Protein AF-A0A3P7KY16-F1 (afdb_monomer_lite)

Radius of gyration: 33.61 Å; chains: 1; bounding box: 66×24×99 Å

pLDDT: mean 80.0, std 8.15, range [58.62, 92.56]

Foldseek 3Di:
DVVVLVVVLVVDDPVCSVVSVLVVVLVVQLVVLVVVLVVQLVVLVVVVVCCVPPVVVVVVVVVVCVCVVLVVLLVVLVVQLVVLVVQLVPDDDPVSNVVSVVVSVVSVVVNVVSVVVNVVVVVCVVVVVVVVVVSVCSSVVSVVVSVVSSVVSVD

Organism: Strongylus vulgaris (NCBI:txid40348)

Sequence (155 aa):
MRKALETFQDFLPQDKAAQIAKICTILENAAKCKRDFQIKKRACIRHLRRFDSLEYKALAESRENFNQCVFSRFILARSAMDLAKHEVKQAKTTEQIERRAVLYQQQVEHFDEQCNKVIKLLEELPSIKTAHSKDLTELTRCSREYHLAMLALFK

Secondary structure (DSSP, 8-state):
-HHHHHHHHTTS-HHHHHHHHHHHHHHHHHHHHHHHHHHHHHHHHHHHHHIIIIIHHHHHHHHHHHHHHHHHHHHHHHHHHHHHHHHHHH--SHHHHHHHHHHHHHHHHHHHHHHHHHHHHHHHHHHHHHHHHHHHHHHHHHHHHHHHHHHHH--

Structure (mmCIF, N/CA/C/O backbone):
data_AF-A0A3P7KY16-F1
#
_entry.id   AF-A0A3P7KY16-F1
#
loop_
_atom_site.group_PDB
_atom_site.id
_atom_site.type_symbol
_atom_site.label_atom_id
_atom_site.label_alt_id
_atom_site.label_comp_id
_atom_site.label_asym_id
_atom_site.label_entity_id
_atom_site.label_seq_id
_atom_site.pdbx_PDB_ins_code
_atom_site.Cartn_x
_atom_site.Cartn_y
_atom_site.Cartn_z
_atom_site.occupancy
_atom_site.B_iso_or_equiv
_atom_site.auth_seq_id
_atom_site.auth_comp_id
_atom_site.auth_asym_id
_atom_site.auth_atom_id
_atom_site.pdbx_PDB_model_num
ATOM 1 N N . MET A 1 1 ? -12.489 2.351 41.170 1.00 58.62 1 MET A N 1
ATOM 2 C CA . MET A 1 1 ? -13.823 1.919 40.698 1.00 58.62 1 MET A CA 1
ATOM 3 C C . MET A 1 1 ? -14.237 0.569 41.261 1.00 58.62 1 MET A C 1
ATOM 5 O O . MET A 1 1 ? -15.270 0.547 41.901 1.00 58.62 1 MET A O 1
ATOM 9 N N . ARG A 1 2 ? -13.449 -0.509 41.113 1.00 61.12 2 ARG A N 1
ATOM 10 C CA . ARG A 1 2 ? -13.813 -1.843 41.634 1.00 61.12 2 ARG A CA 1
ATOM 11 C C . ARG A 1 2 ? -14.164 -1.860 43.131 1.00 61.12 2 ARG A C 1
ATOM 13 O O . ARG A 1 2 ? -15.284 -2.201 43.466 1.00 61.12 2 ARG A O 1
ATOM 20 N N . LYS A 1 3 ? -13.281 -1.324 43.986 1.00 68.25 3 LYS A N 1
ATOM 21 C CA . LYS A 1 3 ? -13.555 -1.155 45.427 1.00 68.25 3 LYS A CA 1
ATOM 22 C C . LYS A 1 3 ? -14.863 -0.413 45.709 1.00 68.25 3 LYS A C 1
ATOM 24 O O . LYS A 1 3 ? -15.621 -0.846 46.550 1.00 68.25 3 LYS A O 1
ATOM 29 N N . ALA A 1 4 ? -15.148 0.667 44.981 1.00 70.56 4 ALA A N 1
ATOM 30 C CA . ALA A 1 4 ? -16.373 1.444 45.179 1.00 70.56 4 ALA A CA 1
ATOM 31 C C . ALA A 1 4 ? -17.642 0.678 44.763 1.00 70.56 4 ALA A C 1
ATOM 33 O O . ALA A 1 4 ? -18.685 0.883 45.365 1.00 70.56 4 ALA A O 1
ATOM 34 N N . LEU A 1 5 ? -17.554 -0.200 43.757 1.00 66.06 5 LEU A N 1
ATOM 35 C CA . LEU A 1 5 ? -18.657 -1.073 43.340 1.00 66.06 5 LEU A CA 1
ATOM 36 C C . LEU A 1 5 ? -18.886 -2.220 44.329 1.00 66.06 5 LEU A C 1
ATOM 38 O O . LEU A 1 5 ? -20.033 -2.544 44.610 1.00 66.06 5 LEU A O 1
ATOM 42 N N . GLU A 1 6 ? -17.810 -2.787 44.876 1.00 70.69 6 GLU A N 1
ATOM 43 C CA . GLU A 1 6 ? -17.866 -3.797 45.941 1.00 70.69 6 GLU A CA 1
ATOM 44 C C . GLU A 1 6 ? -18.501 -3.208 47.209 1.00 70.69 6 GLU A C 1
ATOM 46 O O . GLU A 1 6 ? -19.434 -3.787 47.743 1.00 70.69 6 GLU A O 1
ATOM 51 N N . THR A 1 7 ? -18.106 -2.000 47.630 1.00 74.25 7 THR A N 1
ATOM 52 C CA . THR A 1 7 ? -18.734 -1.336 48.791 1.00 74.25 7 THR A CA 1
ATOM 53 C C . THR A 1 7 ? -20.194 -0.960 48.531 1.00 74.25 7 THR A C 1
ATOM 55 O O . THR A 1 7 ? -20.990 -0.908 49.458 1.00 74.25 7 THR A O 1
ATOM 58 N N . PHE A 1 8 ? -20.574 -0.688 47.278 1.00 73.50 8 PHE A N 1
ATOM 59 C CA . PHE A 1 8 ? -21.961 -0.379 46.923 1.00 73.50 8 PHE A CA 1
ATOM 60 C C . PHE A 1 8 ? -22.858 -1.628 46.930 1.00 73.50 8 PHE A C 1
ATOM 62 O O . PHE A 1 8 ? -24.065 -1.501 47.122 1.00 73.50 8 PHE A O 1
ATOM 69 N N . GLN A 1 9 ? -22.288 -2.830 46.758 1.00 69.94 9 GLN A N 1
ATOM 70 C CA . GLN A 1 9 ? -23.033 -4.091 46.857 1.00 69.94 9 GLN A CA 1
ATOM 71 C C . GLN A 1 9 ? -23.613 -4.339 48.246 1.00 69.94 9 GLN A C 1
ATOM 73 O O . GLN A 1 9 ? -24.715 -4.875 48.331 1.00 69.94 9 GLN A O 1
ATOM 78 N N . ASP A 1 10 ? -22.941 -3.873 49.297 1.00 75.25 10 ASP A N 1
ATOM 79 C CA . ASP A 1 10 ? -23.403 -4.022 50.683 1.00 75.25 10 ASP A CA 1
ATOM 80 C C . ASP A 1 10 ? -24.687 -3.222 50.976 1.00 75.25 10 ASP A C 1
ATOM 82 O O . ASP A 1 10 ? -25.407 -3.517 51.928 1.00 75.25 10 ASP A O 1
ATOM 86 N N . PHE A 1 11 ? -25.007 -2.230 50.137 1.00 79.25 11 PHE A N 1
ATOM 87 C CA . PHE A 1 11 ? -26.208 -1.396 50.248 1.00 79.25 11 PHE A CA 1
ATOM 88 C C . PHE A 1 11 ? -27.317 -1.795 49.264 1.00 79.25 11 PHE A C 1
ATOM 90 O O . PHE A 1 11 ? -28.358 -1.136 49.205 1.00 79.25 11 PHE A O 1
ATOM 97 N N . LEU A 1 12 ? -27.106 -2.845 48.461 1.00 74.81 12 LEU A N 1
ATOM 98 C CA . LEU A 1 12 ? -28.077 -3.295 47.471 1.00 74.81 12 LEU A CA 1
ATOM 99 C C . LEU A 1 12 ? -29.015 -4.359 48.049 1.00 74.81 12 LEU A C 1
ATOM 101 O O . LEU A 1 12 ? -28.565 -5.281 48.729 1.00 74.81 12 LEU A O 1
ATOM 105 N N . PRO A 1 13 ? -30.319 -4.294 47.736 1.00 78.88 13 PRO A N 1
ATOM 106 C CA . PRO A 1 13 ? -31.233 -5.359 48.108 1.00 78.88 13 PRO A CA 1
ATOM 107 C C . PRO A 1 13 ? -30.847 -6.657 47.366 1.00 78.88 13 PRO A C 1
ATOM 109 O O . PRO A 1 13 ? -30.437 -6.638 46.197 1.00 78.88 13 PRO A O 1
ATOM 112 N N . GLN A 1 14 ? -30.897 -7.787 48.083 1.00 74.50 14 GLN A N 1
ATOM 113 C CA . GLN A 1 14 ? -30.348 -9.083 47.641 1.00 74.50 14 GLN A CA 1
ATOM 114 C C . GLN A 1 14 ? -30.934 -9.576 46.308 1.00 74.50 14 GLN A C 1
ATOM 116 O O . GLN A 1 14 ? -30.246 -10.251 45.544 1.00 74.50 14 GLN A O 1
ATOM 121 N N . ASP A 1 15 ? -32.174 -9.197 46.003 1.00 79.75 15 ASP A N 1
ATOM 122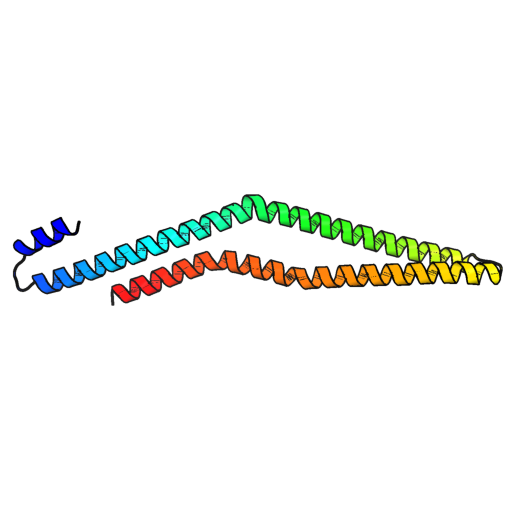 C CA . ASP A 1 15 ? -32.885 -9.497 44.759 1.00 79.75 15 ASP A CA 1
ATOM 123 C C . ASP A 1 15 ? -32.242 -8.843 43.520 1.00 79.75 15 ASP A C 1
ATOM 125 O O . ASP A 1 15 ? -32.331 -9.382 42.416 1.00 79.75 15 ASP A O 1
ATOM 129 N N . LYS A 1 16 ? -31.545 -7.711 43.689 1.00 77.00 16 LYS A N 1
ATOM 130 C CA . LYS A 1 16 ? -30.903 -6.955 42.595 1.00 77.00 16 LYS A CA 1
ATOM 131 C C . LYS A 1 16 ? -29.388 -7.111 42.533 1.00 77.00 16 LYS A C 1
ATOM 133 O O . LYS A 1 16 ? -28.789 -6.804 41.497 1.00 77.00 16 LYS A O 1
ATOM 138 N N . ALA A 1 17 ? -28.763 -7.619 43.595 1.00 77.62 17 ALA A N 1
ATOM 139 C CA . ALA A 1 17 ? -27.311 -7.770 43.692 1.00 77.62 17 ALA A CA 1
ATOM 140 C C . ALA A 1 17 ? -26.714 -8.578 42.519 1.00 77.62 17 ALA A C 1
ATOM 142 O O . ALA A 1 17 ? -25.709 -8.170 41.932 1.00 77.62 17 ALA A O 1
ATOM 143 N N . ALA A 1 18 ? -27.373 -9.669 42.107 1.00 79.56 18 ALA A N 1
ATOM 144 C CA . ALA A 1 18 ? -26.927 -10.513 40.994 1.00 79.56 18 ALA A CA 1
ATOM 145 C C . ALA A 1 18 ? -27.015 -9.812 39.621 1.00 79.56 18 ALA A C 1
ATOM 147 O O . ALA A 1 18 ? -26.100 -9.924 38.801 1.00 79.56 18 ALA A O 1
ATOM 148 N N . GLN A 1 19 ? -28.086 -9.051 39.368 1.00 82.38 19 GLN A N 1
ATOM 149 C CA . GLN A 1 19 ? -28.223 -8.260 38.137 1.00 82.38 19 GLN A CA 1
ATOM 150 C C . GLN A 1 19 ? -27.168 -7.156 38.063 1.00 82.38 19 GLN A C 1
ATOM 152 O O . GLN A 1 19 ? -26.562 -6.951 37.011 1.00 82.38 19 GLN A O 1
ATOM 157 N N . ILE A 1 20 ? -26.911 -6.475 39.180 1.00 80.44 20 ILE A N 1
ATOM 158 C CA . ILE A 1 20 ? -25.923 -5.397 39.232 1.00 80.44 20 ILE A CA 1
ATOM 159 C C . ILE A 1 20 ? -24.507 -5.951 39.067 1.00 80.44 20 ILE A C 1
ATOM 161 O O . ILE A 1 20 ? -23.737 -5.395 38.289 1.00 80.44 20 ILE A O 1
ATOM 165 N N . ALA A 1 21 ? -24.184 -7.091 39.684 1.00 81.88 21 ALA A N 1
ATOM 166 C CA . ALA A 1 21 ? -22.915 -7.780 39.454 1.00 81.88 21 ALA A CA 1
ATOM 167 C C . ALA A 1 21 ? -22.705 -8.108 37.963 1.00 81.88 21 ALA A C 1
ATOM 169 O O . ALA A 1 21 ? -21.645 -7.812 37.410 1.00 81.88 21 ALA A O 1
ATOM 170 N N . LYS A 1 22 ? -23.740 -8.628 37.282 1.00 85.12 22 LYS A N 1
ATOM 171 C CA . LYS A 1 22 ? -23.699 -8.915 35.838 1.00 85.12 22 LYS A CA 1
ATOM 172 C C . LYS A 1 22 ? -23.428 -7.653 35.008 1.00 85.12 22 LYS A C 1
ATOM 174 O O . LYS A 1 22 ? -22.579 -7.681 34.117 1.00 85.12 22 LYS A O 1
ATOM 179 N N . ILE A 1 23 ? -24.099 -6.541 35.316 1.00 84.44 23 ILE A N 1
ATOM 180 C CA . ILE A 1 23 ? -23.878 -5.248 34.646 1.00 84.44 23 ILE A CA 1
ATOM 181 C C . ILE A 1 23 ? -22.445 -4.753 34.880 1.00 84.44 23 ILE A C 1
ATOM 183 O O . ILE A 1 23 ? -21.781 -4.340 33.930 1.00 84.44 23 ILE A O 1
ATOM 187 N N . CYS A 1 24 ? -21.933 -4.839 36.109 1.00 84.00 24 CYS A N 1
ATOM 188 C CA . CYS A 1 24 ? -20.561 -4.453 36.437 1.00 84.00 24 CYS A CA 1
ATOM 189 C C . CYS A 1 24 ? -19.534 -5.244 35.620 1.00 84.00 24 CYS A C 1
ATOM 191 O O . CYS A 1 24 ? -18.623 -4.648 35.048 1.00 84.00 24 CYS A O 1
ATOM 193 N N . THR A 1 25 ? -19.705 -6.562 35.492 1.00 87.06 25 THR A N 1
ATOM 194 C CA . THR A 1 25 ? -18.822 -7.402 34.670 1.00 87.06 25 THR A CA 1
ATOM 195 C C . THR A 1 25 ? -18.884 -7.025 33.186 1.00 87.06 25 THR A C 1
ATOM 197 O O . THR A 1 25 ? -17.842 -6.922 32.535 1.00 87.06 25 THR A O 1
ATOM 200 N N . ILE A 1 26 ? -20.079 -6.760 32.644 1.00 88.06 26 ILE A N 1
ATOM 201 C CA . ILE A 1 26 ? -20.244 -6.285 31.259 1.00 88.06 26 ILE A CA 1
ATOM 202 C C . ILE A 1 26 ? -19.504 -4.956 31.059 1.00 88.06 26 ILE A C 1
ATOM 204 O O . ILE A 1 26 ? -18.761 -4.801 30.087 1.00 88.06 26 ILE A O 1
ATOM 208 N N . LEU A 1 27 ? -19.644 -4.014 31.995 1.00 86.94 27 LEU A N 1
ATOM 209 C CA . LEU A 1 27 ? -18.981 -2.710 31.937 1.00 86.94 27 LEU A CA 1
ATOM 210 C C . LEU A 1 27 ? -17.455 -2.816 32.073 1.00 86.94 27 LEU A C 1
ATOM 212 O O . LEU A 1 27 ? -16.738 -2.108 31.363 1.00 86.94 27 LEU A O 1
ATOM 216 N N . GLU A 1 28 ? -16.937 -3.708 32.923 1.00 88.62 28 GLU A N 1
ATOM 217 C CA . GLU A 1 28 ? -15.496 -3.982 33.025 1.00 88.62 28 GLU A CA 1
ATOM 218 C C . GLU A 1 28 ? -14.940 -4.522 31.697 1.00 88.62 28 GLU A C 1
ATOM 220 O O . GLU A 1 28 ? -13.932 -4.014 31.187 1.00 88.62 28 GLU A O 1
ATOM 225 N N . ASN A 1 29 ? -15.634 -5.486 31.087 1.00 89.56 29 ASN A N 1
ATOM 226 C CA . ASN A 1 29 ? -15.252 -6.057 29.795 1.00 89.56 29 ASN A CA 1
ATOM 227 C C . ASN A 1 29 ? -15.344 -5.026 28.660 1.00 89.56 29 ASN A C 1
ATOM 229 O O . ASN A 1 29 ? -14.430 -4.928 27.836 1.00 89.56 29 ASN A O 1
ATOM 233 N N . ALA A 1 30 ? -16.385 -4.191 28.652 1.00 89.50 30 ALA A N 1
ATOM 234 C CA . ALA A 1 30 ? -16.540 -3.095 27.699 1.00 89.50 30 ALA A CA 1
ATOM 235 C C . ALA A 1 30 ? -15.427 -2.045 27.856 1.00 89.50 30 ALA A C 1
ATOM 237 O O . ALA A 1 30 ? -14.872 -1.557 26.867 1.00 89.50 30 ALA A O 1
ATOM 238 N N . ALA A 1 31 ? -15.035 -1.727 29.094 1.00 88.81 31 ALA A N 1
ATOM 239 C CA . ALA A 1 31 ? -13.937 -0.809 29.378 1.00 88.81 31 ALA A CA 1
ATOM 240 C C . ALA A 1 31 ? -12.577 -1.364 28.925 1.00 88.81 31 ALA A C 1
ATOM 242 O O . ALA A 1 31 ? -11.724 -0.591 28.474 1.00 88.81 31 ALA A O 1
ATOM 243 N N . LYS A 1 32 ? -12.362 -2.682 29.028 1.00 91.19 32 LYS A N 1
ATOM 244 C CA . LYS A 1 32 ? -11.172 -3.356 28.489 1.00 91.19 32 LYS A CA 1
ATOM 245 C C . LYS A 1 32 ? -11.170 -3.325 26.958 1.00 91.19 32 LYS A C 1
ATOM 247 O O . LYS A 1 32 ? -10.227 -2.805 26.369 1.00 91.19 32 LYS A O 1
ATOM 252 N N . CYS A 1 33 ? -12.272 -3.738 26.330 1.00 90.50 33 CYS A N 1
ATOM 253 C CA . CYS A 1 33 ? -12.451 -3.707 24.876 1.00 90.50 33 CYS A CA 1
ATOM 254 C C . CYS A 1 33 ? -12.210 -2.300 24.292 1.00 90.50 33 CYS A C 1
ATOM 256 O O . CYS A 1 33 ? -11.474 -2.128 23.318 1.00 90.50 33 CYS A O 1
ATOM 258 N N . LYS A 1 34 ? -12.755 -1.261 24.941 1.00 90.44 34 LYS A N 1
ATOM 259 C CA . LYS A 1 34 ? -12.539 0.140 24.554 1.00 90.44 34 LYS A CA 1
ATOM 260 C C . LYS A 1 34 ? -11.074 0.558 24.682 1.00 90.44 34 LYS A C 1
ATOM 262 O O . LYS A 1 34 ? -10.581 1.270 23.809 1.00 90.44 34 LYS A O 1
ATOM 267 N N . ARG A 1 35 ? -10.364 0.142 25.737 1.00 91.88 35 ARG A N 1
ATOM 268 C CA . ARG A 1 35 ? -8.930 0.443 25.904 1.00 91.88 35 ARG A CA 1
ATOM 269 C C . ARG A 1 35 ? -8.088 -0.184 24.795 1.00 91.88 35 ARG A C 1
ATOM 271 O O . ARG A 1 35 ? -7.289 0.529 24.186 1.00 91.88 35 ARG A O 1
ATOM 278 N N . ASP A 1 36 ? -8.323 -1.452 24.484 1.00 90.12 36 ASP A N 1
ATOM 279 C CA . ASP A 1 36 ? -7.589 -2.171 23.437 1.00 90.12 36 ASP A CA 1
ATOM 280 C C . ASP A 1 36 ? -7.827 -1.540 22.058 1.00 90.12 36 ASP A C 1
ATOM 282 O O . ASP A 1 36 ? -6.881 -1.286 21.303 1.00 90.12 36 ASP A O 1
ATOM 286 N N . PHE A 1 37 ? -9.077 -1.175 21.758 1.00 90.25 37 PHE A N 1
ATOM 287 C CA . PHE A 1 37 ? -9.415 -0.440 20.542 1.00 90.25 37 PHE A CA 1
ATOM 288 C C . PHE A 1 37 ? -8.705 0.916 20.459 1.00 90.25 37 PHE A C 1
ATOM 290 O O . PHE A 1 37 ? -8.151 1.256 19.417 1.00 90.25 37 PHE A O 1
ATOM 297 N N . GLN A 1 38 ? -8.662 1.689 21.548 1.00 91.00 38 GLN A N 1
ATOM 298 C CA . GLN A 1 38 ? -7.984 2.990 21.566 1.00 91.00 38 GLN A CA 1
ATOM 299 C C . GLN A 1 38 ? -6.474 2.871 21.323 1.00 91.00 38 GLN A C 1
ATOM 301 O O . GLN A 1 38 ? -5.875 3.748 20.700 1.00 91.00 38 GLN A O 1
ATOM 306 N N . ILE A 1 39 ? -5.833 1.804 21.804 1.00 91.50 39 ILE A N 1
ATOM 307 C CA . ILE A 1 39 ? -4.415 1.538 21.525 1.00 91.50 39 ILE A CA 1
ATOM 308 C C . ILE A 1 39 ? -4.217 1.259 20.030 1.00 91.50 39 ILE A C 1
ATOM 310 O O . ILE A 1 39 ? -3.418 1.949 19.392 1.00 91.50 39 ILE A O 1
ATOM 314 N N . LYS A 1 40 ? -4.994 0.329 19.457 1.00 87.88 40 LYS A N 1
ATOM 315 C CA . LYS A 1 40 ? -4.925 -0.017 18.026 1.00 87.88 40 LYS A CA 1
ATOM 316 C C . LYS A 1 40 ? -5.230 1.184 17.130 1.00 87.88 40 LYS A C 1
ATOM 318 O O . LYS A 1 40 ? -4.432 1.525 16.265 1.00 87.88 40 LYS A O 1
ATOM 323 N N . LYS A 1 41 ? -6.315 1.911 17.411 1.00 87.50 41 LYS A N 1
ATOM 324 C CA . LYS A 1 41 ? -6.716 3.120 16.679 1.00 87.50 41 LYS A CA 1
ATOM 325 C C . LYS A 1 41 ? -5.605 4.171 16.663 1.00 87.50 41 LYS A C 1
ATOM 327 O O . LYS A 1 41 ? -5.313 4.740 15.615 1.00 87.50 41 LYS A O 1
ATOM 332 N N . ARG A 1 42 ? -4.955 4.424 17.805 1.00 89.31 42 ARG A N 1
ATOM 333 C CA . ARG A 1 42 ? -3.826 5.369 17.881 1.00 89.31 42 ARG A CA 1
ATOM 334 C C . ARG A 1 42 ? -2.610 4.890 17.095 1.00 89.31 42 ARG A C 1
ATOM 336 O O . ARG A 1 42 ? -1.913 5.722 16.522 1.00 89.31 42 ARG A O 1
ATOM 343 N N . ALA A 1 43 ? -2.337 3.587 17.061 1.00 86.75 43 ALA A N 1
ATOM 344 C CA . ALA A 1 43 ? -1.280 3.033 16.220 1.00 86.75 43 ALA A CA 1
ATOM 345 C C . ALA A 1 43 ? -1.585 3.244 14.726 1.00 86.75 43 ALA A C 1
ATOM 347 O O . ALA A 1 43 ? -0.751 3.823 14.036 1.00 86.75 43 ALA A O 1
ATOM 348 N N . CYS A 1 44 ? -2.796 2.912 14.263 1.00 83.50 44 CYS A N 1
ATOM 349 C CA . CYS A 1 44 ? -3.220 3.141 12.876 1.00 83.50 44 CYS A CA 1
ATOM 350 C C . CYS A 1 44 ? -3.155 4.624 12.483 1.00 83.50 44 CYS A C 1
ATOM 352 O O . CYS A 1 44 ? -2.613 4.960 11.438 1.00 83.50 44 CYS A O 1
ATOM 354 N N . ILE A 1 45 ? -3.646 5.536 13.333 1.00 85.50 45 ILE A N 1
ATOM 355 C CA . ILE A 1 45 ? -3.590 6.983 13.054 1.00 85.50 45 ILE A CA 1
ATOM 356 C C . ILE A 1 45 ? -2.141 7.477 12.972 1.00 85.50 45 ILE A C 1
ATOM 358 O O . ILE A 1 45 ? -1.823 8.289 12.107 1.00 85.50 45 ILE A O 1
ATOM 362 N N . ARG A 1 46 ? -1.251 7.004 13.855 1.00 86.19 46 ARG A N 1
ATOM 363 C CA . ARG A 1 46 ? 0.180 7.341 13.775 1.00 86.19 46 ARG A CA 1
ATOM 364 C C . ARG A 1 46 ? 0.798 6.837 12.476 1.00 86.19 46 ARG A C 1
ATOM 366 O O . ARG A 1 46 ? 1.539 7.587 11.854 1.00 86.19 46 ARG A O 1
ATOM 373 N N . HIS A 1 47 ? 0.470 5.612 12.071 1.00 80.69 47 HIS A N 1
ATOM 374 C CA . HIS A 1 47 ? 0.940 5.041 10.814 1.00 80.69 47 HIS A CA 1
ATOM 375 C C . HIS A 1 47 ? 0.465 5.865 9.612 1.00 80.69 47 HIS A C 1
ATOM 377 O O . HIS A 1 47 ? 1.287 6.294 8.818 1.00 80.69 47 HIS A O 1
ATOM 383 N N . LEU A 1 48 ? -0.826 6.207 9.543 1.00 79.19 48 LEU A N 1
ATOM 384 C CA . LEU A 1 48 ? -1.384 7.038 8.468 1.00 79.19 48 LEU A CA 1
ATOM 385 C C . LEU A 1 48 ? -0.757 8.435 8.407 1.00 79.19 48 LEU A C 1
ATOM 387 O O . LEU A 1 48 ? -0.447 8.920 7.327 1.00 79.19 48 LEU A O 1
ATOM 391 N N . ARG A 1 49 ? -0.525 9.079 9.558 1.00 82.44 49 ARG A N 1
ATOM 392 C CA . ARG A 1 49 ? 0.148 10.389 9.605 1.00 82.44 49 ARG A CA 1
ATOM 393 C C . ARG A 1 49 ? 1.594 10.305 9.131 1.00 82.44 49 ARG A C 1
ATOM 395 O O . ARG A 1 49 ? 2.056 11.195 8.424 1.00 82.44 49 ARG A O 1
ATOM 402 N N . ARG A 1 50 ? 2.315 9.253 9.525 1.00 79.75 50 ARG A N 1
ATOM 403 C CA . ARG A 1 50 ? 3.689 9.007 9.074 1.00 79.75 50 ARG A CA 1
ATOM 404 C C . ARG A 1 50 ? 3.720 8.737 7.572 1.00 79.75 50 ARG A C 1
ATOM 406 O O . ARG A 1 50 ? 4.564 9.296 6.880 1.00 79.75 50 ARG A O 1
ATOM 413 N N . PHE A 1 51 ? 2.772 7.939 7.091 1.00 72.31 51 PHE A N 1
ATOM 414 C CA . PHE A 1 51 ? 2.615 7.659 5.678 1.00 72.31 51 PHE A CA 1
ATOM 415 C C . PHE A 1 51 ? 2.405 8.953 4.889 1.00 72.31 51 PHE A C 1
ATOM 417 O O . PHE A 1 51 ? 3.184 9.242 3.997 1.00 72.31 51 PHE A O 1
ATOM 424 N N . ASP A 1 52 ? 1.441 9.787 5.276 1.00 71.44 52 ASP A N 1
ATOM 425 C CA . ASP A 1 52 ? 1.149 11.060 4.602 1.00 71.44 52 ASP A CA 1
ATOM 426 C C . ASP A 1 52 ? 2.347 12.034 4.592 1.00 71.44 52 ASP A C 1
ATOM 428 O O . ASP A 1 52 ? 2.703 12.599 3.560 1.00 71.44 52 ASP A O 1
ATOM 432 N N . SER A 1 53 ? 3.019 12.191 5.736 1.00 74.88 53 SER A N 1
ATOM 433 C CA . SER A 1 53 ? 4.072 13.206 5.912 1.00 74.88 53 SER A CA 1
ATOM 434 C C . SER A 1 53 ? 5.458 12.815 5.397 1.00 74.88 53 SER A C 1
ATOM 436 O O . SER A 1 53 ? 6.232 13.698 5.029 1.00 74.88 53 SER A O 1
ATOM 438 N N . LEU A 1 54 ? 5.802 11.526 5.397 1.00 69.81 54 LEU A N 1
ATOM 439 C CA . LEU A 1 54 ? 7.153 11.063 5.066 1.00 69.81 54 LEU A CA 1
ATOM 440 C C . LEU A 1 54 ? 7.149 10.103 3.882 1.00 69.81 54 LEU A C 1
ATOM 442 O O . LEU A 1 54 ? 7.880 10.307 2.916 1.00 69.81 54 LEU A O 1
ATOM 446 N N . GLU A 1 55 ? 6.328 9.061 3.948 1.00 66.25 55 GLU A N 1
ATOM 447 C CA . GLU A 1 55 ? 6.442 7.934 3.018 1.00 66.25 55 GLU A CA 1
ATOM 448 C C . GLU A 1 55 ? 5.754 8.240 1.687 1.00 66.25 55 GLU A C 1
ATOM 450 O O . GLU A 1 55 ? 6.308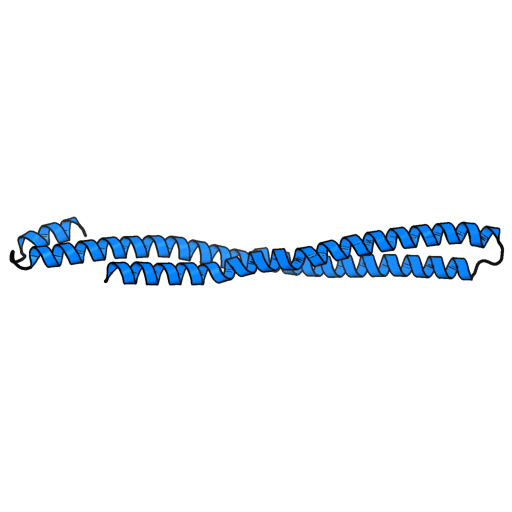 7.934 0.640 1.00 66.25 55 GLU A O 1
ATOM 455 N N . TYR A 1 56 ? 4.616 8.933 1.698 1.00 68.12 56 TYR A N 1
ATOM 456 C CA . TYR A 1 56 ? 3.893 9.342 0.498 1.00 68.12 56 TYR A CA 1
ATOM 457 C C . TYR A 1 56 ? 4.680 10.372 -0.307 1.00 68.12 56 TYR A C 1
ATOM 459 O O . TYR A 1 56 ? 4.775 10.246 -1.524 1.00 68.12 56 TYR A O 1
ATOM 467 N N . LYS A 1 57 ? 5.293 11.360 0.357 1.00 69.81 57 LYS A N 1
ATOM 468 C CA . LYS A 1 57 ? 6.121 12.363 -0.320 1.00 69.81 57 LYS A CA 1
ATOM 469 C C . LYS A 1 57 ? 7.365 11.727 -0.943 1.00 69.81 57 LYS A C 1
ATOM 471 O O . LYS A 1 57 ? 7.614 11.931 -2.127 1.00 69.81 57 LYS A O 1
ATOM 476 N N . ALA A 1 58 ? 8.082 10.898 -0.183 1.00 66.44 58 ALA A N 1
ATOM 477 C CA . ALA A 1 58 ? 9.235 10.162 -0.696 1.00 66.44 58 ALA A CA 1
ATOM 478 C C . ALA A 1 58 ? 8.851 9.197 -1.831 1.00 66.44 58 ALA A C 1
ATOM 480 O O . ALA A 1 58 ? 9.605 9.034 -2.784 1.00 66.44 58 ALA A O 1
ATOM 481 N N . LEU A 1 59 ? 7.669 8.578 -1.765 1.00 64.06 59 LEU A N 1
ATOM 482 C CA . LEU A 1 59 ? 7.167 7.666 -2.791 1.00 64.06 59 LEU A CA 1
ATOM 483 C C . LEU A 1 59 ? 6.687 8.402 -4.045 1.00 64.06 59 LEU A C 1
ATOM 485 O O . LEU A 1 59 ? 6.914 7.918 -5.149 1.00 64.06 59 LEU A O 1
ATOM 489 N N . ALA A 1 60 ? 6.061 9.570 -3.902 1.00 69.62 60 ALA A N 1
ATOM 490 C CA . ALA A 1 60 ? 5.704 10.431 -5.024 1.00 69.62 60 ALA A CA 1
ATOM 491 C C . ALA A 1 60 ? 6.965 10.933 -5.742 1.00 69.62 60 ALA A C 1
ATOM 493 O O . ALA A 1 60 ? 7.069 10.768 -6.954 1.00 69.62 60 ALA A O 1
ATOM 494 N N . GLU A 1 61 ? 7.956 11.431 -4.994 1.00 70.56 61 GLU A N 1
ATOM 495 C CA . GLU A 1 61 ? 9.260 11.831 -5.536 1.00 70.56 61 GLU A CA 1
ATOM 496 C C . GLU A 1 61 ? 9.998 10.645 -6.168 1.00 70.56 61 GLU A C 1
ATOM 498 O O . GLU A 1 61 ? 10.522 10.757 -7.272 1.00 70.56 61 GLU A O 1
ATOM 503 N N . SER A 1 62 ? 10.004 9.477 -5.521 1.00 63.34 62 SER A N 1
ATOM 504 C CA . SER A 1 62 ? 10.616 8.262 -6.064 1.00 63.34 62 SER A CA 1
ATOM 505 C C . SER A 1 62 ? 9.919 7.799 -7.341 1.00 63.34 62 SER A C 1
ATOM 507 O O . SER A 1 62 ? 10.605 7.465 -8.300 1.00 63.34 62 SER A O 1
ATOM 509 N N . ARG A 1 63 ? 8.583 7.835 -7.404 1.00 66.88 63 ARG A N 1
ATOM 510 C CA . ARG A 1 63 ? 7.799 7.493 -8.600 1.00 66.88 63 ARG A CA 1
ATOM 511 C C . ARG A 1 63 ? 8.036 8.483 -9.733 1.00 66.88 63 ARG A C 1
ATOM 513 O O . ARG A 1 63 ? 8.109 8.073 -10.886 1.00 66.88 63 ARG A O 1
ATOM 520 N N . GLU A 1 64 ? 8.134 9.768 -9.429 1.00 72.50 64 GLU A N 1
ATOM 521 C CA . GLU A 1 64 ? 8.384 10.801 -10.430 1.00 72.50 64 GLU A CA 1
ATOM 522 C C . GLU A 1 64 ? 9.813 10.716 -10.964 1.00 72.50 64 GLU A C 1
ATOM 524 O O . GLU A 1 64 ? 10.002 10.664 -12.177 1.00 72.50 64 GLU A O 1
ATOM 529 N N . ASN A 1 65 ? 10.799 10.542 -10.082 1.00 67.75 65 ASN A N 1
ATOM 530 C CA . ASN A 1 65 ? 12.182 10.258 -10.457 1.00 67.75 65 ASN A CA 1
ATOM 531 C C . ASN A 1 65 ? 12.300 8.946 -11.229 1.00 67.75 65 ASN A C 1
ATOM 533 O O . ASN A 1 65 ? 13.048 8.872 -12.197 1.00 67.75 65 ASN A O 1
ATOM 537 N N . PHE A 1 66 ? 11.557 7.914 -10.837 1.00 65.56 66 PHE A N 1
ATOM 538 C CA . PHE A 1 66 ? 11.501 6.641 -11.536 1.00 65.56 66 PHE A CA 1
ATOM 539 C C . PHE A 1 66 ? 10.943 6.825 -12.945 1.00 65.56 66 PHE A C 1
ATOM 541 O O . PHE A 1 66 ? 11.600 6.445 -13.906 1.00 65.56 66 PHE A O 1
ATOM 548 N N . ASN A 1 67 ? 9.787 7.475 -13.086 1.00 69.25 67 ASN A N 1
ATOM 549 C CA . ASN A 1 67 ? 9.172 7.753 -14.380 1.00 69.25 67 ASN A CA 1
ATOM 550 C C . ASN A 1 67 ? 10.080 8.620 -15.256 1.00 69.25 67 ASN A C 1
ATOM 552 O O . ASN A 1 67 ? 10.257 8.306 -16.427 1.00 69.25 67 ASN A O 1
ATOM 556 N N . GLN A 1 68 ? 10.695 9.669 -14.705 1.00 75.06 68 GLN A N 1
ATOM 557 C CA . GLN A 1 68 ? 11.644 10.508 -15.435 1.00 75.06 68 GLN A CA 1
ATOM 558 C C . GLN A 1 68 ? 12.905 9.737 -15.829 1.00 75.06 68 GLN A C 1
ATOM 560 O O . GLN A 1 68 ? 13.342 9.836 -16.970 1.00 75.06 68 GLN A O 1
ATOM 565 N N . CYS A 1 69 ? 13.483 8.945 -14.925 1.00 66.94 69 CYS A N 1
ATOM 566 C CA . CYS A 1 69 ? 14.682 8.152 -15.184 1.00 66.94 69 CYS A CA 1
ATOM 567 C C . CYS A 1 69 ? 14.410 7.061 -16.221 1.00 66.94 69 CYS A C 1
ATOM 569 O O . CYS A 1 69 ? 15.205 6.885 -17.137 1.00 66.94 69 CYS A O 1
ATOM 571 N N . VAL A 1 70 ? 13.272 6.371 -16.117 1.00 68.44 70 VAL A N 1
ATOM 572 C CA . VAL A 1 70 ? 12.805 5.368 -17.078 1.00 68.44 70 VAL A CA 1
ATOM 573 C C . VAL A 1 70 ? 12.546 5.998 -18.432 1.00 68.44 70 VAL A C 1
ATOM 575 O O . VAL A 1 70 ? 13.067 5.512 -19.430 1.00 68.44 70 VAL A O 1
ATOM 578 N N . PHE A 1 71 ? 11.787 7.090 -18.477 1.00 74.75 71 PHE A N 1
ATOM 579 C CA . PHE A 1 71 ? 11.473 7.776 -19.723 1.00 74.75 71 PHE A CA 1
ATOM 580 C C . PHE A 1 71 ? 12.745 8.317 -20.378 1.00 74.75 71 PHE A C 1
ATOM 582 O O . PHE A 1 71 ? 12.969 8.087 -21.561 1.00 74.75 71 PHE A O 1
ATOM 589 N N . SER A 1 72 ? 13.632 8.943 -19.601 1.00 77.50 72 SER A N 1
ATOM 590 C CA . SER A 1 72 ? 14.929 9.431 -20.072 1.00 77.50 72 SER A CA 1
ATOM 591 C C . SER A 1 72 ? 15.826 8.292 -20.565 1.00 77.50 72 SER A C 1
ATOM 593 O O . SER A 1 72 ? 16.296 8.348 -21.697 1.00 77.50 72 SER A O 1
ATOM 595 N N . ARG A 1 73 ? 16.007 7.207 -19.795 1.00 71.56 73 ARG A N 1
ATOM 596 C CA . ARG A 1 73 ? 16.801 6.034 -20.215 1.00 71.56 73 ARG A CA 1
ATOM 597 C C . ARG A 1 73 ? 16.245 5.379 -21.469 1.00 71.56 73 ARG A C 1
ATOM 599 O O . ARG A 1 73 ? 17.018 5.044 -22.361 1.00 71.56 73 ARG A O 1
ATOM 606 N N . PHE A 1 74 ? 14.930 5.210 -21.547 1.00 74.50 74 PHE A N 1
ATOM 607 C CA . PHE A 1 74 ? 14.271 4.616 -22.702 1.00 74.50 74 PHE A CA 1
ATOM 608 C C . PHE A 1 74 ? 14.411 5.503 -23.944 1.00 74.50 74 PHE A C 1
ATOM 610 O O . PHE A 1 74 ? 14.772 5.011 -25.010 1.00 74.50 74 PHE A O 1
ATOM 617 N N . ILE A 1 75 ? 14.197 6.818 -23.812 1.00 81.00 75 ILE A N 1
ATOM 618 C CA . ILE A 1 75 ? 14.387 7.766 -24.916 1.00 81.00 75 ILE A CA 1
ATOM 619 C C . ILE A 1 75 ? 15.850 7.824 -25.355 1.00 81.00 75 ILE A C 1
ATOM 621 O O . ILE A 1 75 ? 16.104 7.831 -26.557 1.00 81.00 75 ILE A O 1
ATOM 625 N N . LEU A 1 76 ? 16.803 7.827 -24.422 1.00 80.56 76 LEU A N 1
ATOM 626 C CA . LEU A 1 76 ? 18.233 7.817 -24.735 1.00 80.56 76 LEU A CA 1
ATOM 627 C C . LEU A 1 76 ? 18.638 6.534 -25.465 1.00 80.56 76 LEU A C 1
ATOM 629 O O . LEU A 1 76 ? 19.294 6.617 -26.499 1.00 80.56 76 LEU A O 1
ATOM 633 N N . ALA A 1 77 ? 18.206 5.366 -24.982 1.00 79.62 77 ALA A N 1
ATOM 634 C CA . ALA A 1 77 ? 18.491 4.086 -25.627 1.00 79.62 77 ALA A CA 1
ATOM 635 C C . ALA A 1 77 ? 17.851 3.994 -27.024 1.00 79.62 77 ALA A C 1
ATOM 637 O O . ALA A 1 77 ? 18.514 3.591 -27.977 1.00 79.62 77 ALA A O 1
ATOM 638 N N . ARG A 1 78 ? 16.599 4.450 -27.178 1.00 81.88 78 ARG A N 1
ATOM 639 C CA . ARG A 1 78 ? 15.931 4.531 -28.485 1.00 81.88 78 ARG A CA 1
ATOM 640 C C . ARG A 1 78 ? 16.664 5.476 -29.437 1.00 81.88 78 ARG A C 1
ATOM 642 O O . ARG A 1 78 ? 16.902 5.118 -30.581 1.00 81.88 78 ARG A O 1
ATOM 649 N N . SER A 1 79 ? 17.042 6.661 -28.961 1.00 85.81 79 SER A N 1
ATOM 650 C CA . SER A 1 79 ? 17.768 7.663 -29.749 1.00 85.81 79 SER A CA 1
ATOM 651 C C . SER A 1 79 ? 19.132 7.140 -30.213 1.00 85.81 79 SER A C 1
ATOM 653 O O . SER A 1 79 ? 19.488 7.294 -31.378 1.00 85.81 79 SER A O 1
ATOM 655 N N . ALA A 1 80 ? 19.871 6.454 -29.334 1.00 84.44 80 ALA A N 1
ATOM 656 C CA . ALA A 1 80 ? 21.142 5.817 -29.675 1.00 84.44 80 ALA A CA 1
ATOM 657 C C . ALA A 1 80 ? 20.970 4.706 -30.724 1.00 84.44 80 ALA A C 1
ATOM 659 O O . ALA A 1 80 ? 21.738 4.633 -31.684 1.00 84.44 80 ALA A O 1
ATOM 660 N N . MET A 1 81 ? 19.928 3.883 -30.585 1.00 87.50 81 MET A N 1
ATOM 661 C CA . MET A 1 81 ? 19.575 2.862 -31.569 1.00 87.50 81 MET A CA 1
ATOM 662 C C . MET A 1 81 ? 19.194 3.483 -32.926 1.00 87.50 81 MET A C 1
ATOM 664 O O . MET A 1 81 ? 19.663 3.018 -33.966 1.00 87.50 81 MET A O 1
ATOM 668 N N . ASP A 1 82 ? 18.377 4.539 -32.938 1.00 88.50 82 ASP A N 1
ATOM 669 C CA . ASP A 1 82 ? 17.965 5.241 -34.160 1.00 88.50 82 ASP A CA 1
ATOM 670 C C . ASP A 1 82 ? 19.153 5.921 -34.857 1.00 88.50 82 ASP A C 1
ATOM 672 O O . ASP A 1 82 ? 19.257 5.877 -36.088 1.00 88.50 82 ASP A O 1
ATOM 676 N N . LEU A 1 83 ? 20.084 6.488 -34.083 1.00 89.44 83 LEU A N 1
ATOM 677 C CA . LEU A 1 83 ? 21.333 7.049 -34.593 1.00 89.44 83 LEU A CA 1
ATOM 678 C C . LEU A 1 83 ? 22.198 5.962 -35.241 1.00 89.44 83 LEU A C 1
ATOM 680 O O . LEU A 1 83 ? 22.592 6.106 -36.397 1.00 89.44 83 LEU A O 1
ATOM 684 N N . ALA A 1 84 ? 22.419 4.840 -34.553 1.00 85.94 84 ALA A N 1
ATOM 685 C CA . ALA A 1 84 ? 23.185 3.716 -35.090 1.00 85.94 84 ALA A CA 1
ATOM 686 C C . ALA A 1 84 ? 22.534 3.136 -36.362 1.00 85.94 84 ALA A C 1
ATOM 688 O O . ALA A 1 84 ? 23.212 2.859 -37.353 1.00 85.94 84 ALA A O 1
ATOM 689 N N . LYS A 1 85 ? 21.199 3.039 -36.396 1.00 89.00 85 LYS A N 1
ATOM 690 C CA . LYS A 1 85 ? 20.438 2.637 -37.590 1.00 89.00 85 LYS A CA 1
ATOM 691 C C . LYS A 1 85 ? 20.654 3.599 -38.755 1.00 89.00 85 LYS A C 1
ATOM 693 O O . LYS A 1 85 ? 20.781 3.172 -39.904 1.00 89.00 85 LYS A O 1
ATOM 698 N N . HIS A 1 86 ? 20.656 4.899 -38.479 1.00 91.00 86 HIS A N 1
ATOM 699 C CA . HIS A 1 86 ? 20.911 5.922 -39.483 1.00 91.00 86 HIS A CA 1
ATOM 700 C C . HIS A 1 86 ? 22.349 5.839 -40.022 1.00 91.00 86 HIS A C 1
ATOM 702 O O . HIS A 1 86 ? 22.554 5.915 -41.232 1.00 91.00 86 HIS A O 1
ATOM 708 N N . GLU A 1 87 ? 23.337 5.596 -39.162 1.00 85.81 87 GLU A N 1
ATOM 709 C CA . GLU A 1 87 ? 24.734 5.420 -39.570 1.00 85.81 87 GLU A CA 1
ATOM 710 C C . GLU A 1 87 ? 24.946 4.194 -40.467 1.00 85.81 87 GLU A C 1
ATOM 712 O O . GLU A 1 87 ? 25.711 4.276 -41.432 1.00 85.81 87 GLU A O 1
ATOM 717 N N . VAL A 1 88 ? 24.250 3.082 -40.206 1.00 86.88 88 VAL A N 1
ATOM 718 C CA . VAL A 1 88 ? 24.246 1.908 -41.099 1.00 86.88 88 VAL A CA 1
ATOM 719 C C . VAL A 1 88 ? 23.706 2.285 -42.481 1.00 86.88 88 VAL A C 1
ATOM 721 O O . VAL A 1 88 ? 24.325 1.958 -43.489 1.00 86.88 88 VAL A O 1
ATOM 724 N N . LYS A 1 89 ? 22.597 3.037 -42.545 1.00 88.38 89 LYS A N 1
ATOM 725 C CA . LYS A 1 89 ? 21.995 3.484 -43.816 1.00 88.38 89 LYS A CA 1
ATOM 726 C C . LYS A 1 89 ? 22.889 4.430 -44.621 1.00 88.38 89 LYS A C 1
ATOM 728 O O . LYS A 1 89 ? 22.764 4.478 -45.839 1.00 88.38 89 LYS A O 1
ATOM 733 N N . GLN A 1 90 ? 23.753 5.201 -43.959 1.00 88.44 90 GLN A N 1
ATOM 734 C CA . GLN A 1 90 ? 24.669 6.136 -44.621 1.00 88.44 90 GLN A CA 1
ATOM 735 C C . GLN A 1 90 ? 26.003 5.512 -45.057 1.00 88.44 90 GLN A C 1
ATOM 737 O O . GLN A 1 90 ? 26.805 6.183 -45.711 1.00 88.44 90 GLN A O 1
ATOM 742 N N . ALA A 1 91 ? 26.282 4.261 -44.686 1.00 86.75 91 ALA A N 1
ATOM 743 C CA . ALA A 1 91 ? 27.513 3.587 -45.080 1.00 86.75 91 ALA A CA 1
ATOM 744 C C . ALA A 1 91 ? 27.528 3.297 -46.591 1.00 86.75 91 ALA A C 1
ATOM 746 O O . ALA A 1 91 ? 26.527 2.869 -47.161 1.00 86.75 91 ALA A O 1
ATOM 747 N N . LYS A 1 92 ? 28.671 3.543 -47.244 1.00 85.25 92 LYS A N 1
ATOM 748 C CA . LYS A 1 92 ? 28.816 3.416 -48.709 1.00 85.25 92 LYS A CA 1
ATOM 749 C C . LYS A 1 92 ? 29.624 2.196 -49.141 1.00 85.25 92 LYS A C 1
ATOM 751 O O . LYS A 1 92 ? 29.557 1.811 -50.303 1.00 85.25 92 LYS A O 1
ATOM 756 N N . THR A 1 93 ? 30.397 1.609 -48.230 1.00 86.06 93 THR A N 1
ATOM 757 C CA . THR A 1 93 ? 31.214 0.422 -48.498 1.00 86.06 93 THR A CA 1
ATOM 758 C C . THR A 1 93 ? 30.735 -0.758 -47.665 1.00 86.06 93 THR A C 1
ATOM 760 O O . THR A 1 93 ? 30.270 -0.586 -46.538 1.00 86.06 93 THR A O 1
ATOM 763 N N . THR A 1 94 ? 30.877 -1.967 -48.204 1.00 82.50 94 THR A N 1
ATOM 764 C CA . THR A 1 94 ? 30.444 -3.213 -47.554 1.00 82.50 94 THR A CA 1
ATOM 765 C C . THR A 1 94 ? 31.093 -3.395 -46.180 1.00 82.50 94 THR A C 1
ATOM 767 O O . THR A 1 94 ? 30.410 -3.691 -45.207 1.00 82.50 94 THR A O 1
ATOM 770 N N . GLU A 1 95 ? 32.384 -3.079 -46.061 1.00 85.25 95 GLU A N 1
ATOM 771 C CA . GLU A 1 95 ? 33.127 -3.156 -44.797 1.00 85.25 95 GLU A CA 1
ATOM 772 C C . GLU A 1 95 ? 32.625 -2.143 -43.745 1.00 85.25 95 GLU A C 1
ATOM 774 O O . GLU A 1 95 ? 32.592 -2.430 -42.548 1.00 85.25 95 GLU A O 1
ATOM 779 N N . GLN A 1 96 ? 32.182 -0.951 -44.171 1.00 81.50 96 GLN A N 1
ATOM 780 C CA . GLN A 1 96 ? 31.559 0.027 -43.270 1.00 81.50 96 GLN A CA 1
ATOM 781 C C . GLN A 1 96 ? 30.163 -0.412 -42.825 1.00 81.50 96 GLN A C 1
ATOM 783 O O . GLN A 1 96 ? 29.790 -0.157 -41.679 1.00 81.50 96 GLN A O 1
ATOM 788 N N . ILE A 1 97 ? 29.400 -1.060 -43.712 1.00 82.81 97 ILE A N 1
ATOM 789 C CA . ILE A 1 97 ? 28.075 -1.601 -43.393 1.00 82.81 97 ILE A CA 1
ATOM 790 C C . ILE A 1 97 ? 28.209 -2.689 -42.329 1.00 82.81 97 ILE A C 1
ATOM 792 O O . ILE A 1 97 ? 27.520 -2.613 -41.318 1.00 82.81 97 ILE A O 1
ATOM 796 N N . GLU A 1 98 ? 29.126 -3.642 -42.497 1.00 83.94 98 GLU A N 1
ATOM 797 C CA . GLU A 1 98 ? 29.332 -4.738 -41.541 1.00 83.94 98 GLU A CA 1
ATOM 798 C C . GLU A 1 98 ? 29.744 -4.226 -40.156 1.00 83.94 98 GLU A C 1
ATOM 800 O O . GLU A 1 98 ? 29.118 -4.575 -39.153 1.00 83.94 98 GLU A O 1
ATOM 805 N N . ARG A 1 99 ? 30.731 -3.321 -40.083 1.00 84.38 99 ARG A N 1
ATOM 806 C CA . ARG A 1 99 ? 31.174 -2.748 -38.799 1.00 84.38 99 ARG A CA 1
ATOM 807 C C . ARG A 1 99 ? 30.061 -1.968 -38.093 1.00 84.38 99 ARG A C 1
ATOM 809 O O . ARG A 1 99 ? 29.914 -2.077 -36.878 1.00 84.38 99 ARG A O 1
ATOM 816 N N . ARG A 1 100 ? 29.262 -1.189 -38.830 1.00 84.06 100 ARG A N 1
ATOM 817 C CA . ARG A 1 100 ? 28.150 -0.413 -38.251 1.00 84.06 100 ARG A CA 1
ATOM 818 C C . ARG A 1 100 ? 26.936 -1.278 -37.916 1.00 84.06 100 ARG A C 1
ATOM 820 O O . ARG A 1 100 ? 26.239 -0.973 -36.955 1.00 84.06 100 ARG A O 1
ATOM 827 N N . ALA A 1 101 ? 26.695 -2.358 -38.657 1.00 83.00 101 ALA A N 1
ATOM 828 C CA . ALA A 1 101 ? 25.624 -3.307 -38.366 1.00 83.00 101 ALA A CA 1
ATOM 829 C C . ALA A 1 101 ? 25.857 -4.017 -37.024 1.00 83.00 101 ALA A C 1
ATOM 831 O O . ALA A 1 101 ? 24.916 -4.157 -36.247 1.00 83.00 101 ALA A O 1
ATOM 832 N N . VAL A 1 102 ? 27.110 -4.369 -36.706 1.00 88.50 102 VAL A N 1
ATOM 833 C CA . VAL A 1 102 ? 27.481 -4.909 -35.385 1.00 88.50 102 VAL A CA 1
ATOM 834 C C . VAL A 1 102 ? 27.186 -3.901 -34.269 1.00 88.50 102 VAL A C 1
ATOM 836 O O . VAL A 1 102 ? 26.596 -4.264 -33.255 1.00 88.50 102 VAL A O 1
ATOM 839 N N . LEU A 1 103 ? 27.535 -2.623 -34.461 1.00 83.75 103 LEU A N 1
ATOM 840 C CA . LEU A 1 103 ? 27.245 -1.570 -33.479 1.00 83.75 103 LEU A CA 1
ATOM 841 C C . LEU A 1 103 ? 25.739 -1.343 -33.303 1.00 83.75 103 LEU A C 1
ATOM 843 O O . LEU A 1 103 ? 25.270 -1.190 -32.179 1.00 83.75 103 LEU A O 1
ATOM 847 N N . TYR A 1 104 ? 24.968 -1.358 -34.392 1.00 84.38 104 TYR A N 1
ATOM 848 C CA . TYR A 1 104 ? 23.511 -1.278 -34.323 1.00 84.38 104 TYR A CA 1
ATOM 849 C C . TYR A 1 104 ? 22.918 -2.456 -33.542 1.00 84.38 104 TYR A C 1
ATOM 851 O O . TYR A 1 104 ? 22.096 -2.233 -32.658 1.00 84.38 104 TYR A O 1
ATOM 859 N N . GLN A 1 105 ? 23.383 -3.680 -33.801 1.00 88.62 105 GLN A N 1
ATOM 860 C CA . GLN A 1 105 ? 22.933 -4.876 -33.089 1.00 88.62 105 GLN A CA 1
ATOM 861 C C . GLN A 1 105 ? 23.191 -4.779 -31.576 1.00 88.62 105 GLN A C 1
ATOM 863 O O . GLN A 1 105 ? 22.293 -5.051 -30.784 1.00 88.62 105 GLN A O 1
ATOM 868 N N . GLN A 1 106 ? 24.364 -4.283 -31.167 1.00 86.50 106 GLN A N 1
ATOM 869 C CA . GLN A 1 106 ? 24.671 -4.025 -29.753 1.00 86.50 106 GLN A CA 1
ATOM 870 C C . GLN A 1 106 ? 23.725 -2.990 -29.122 1.00 86.50 106 GLN A C 1
ATOM 872 O O . GLN A 1 106 ? 23.324 -3.133 -27.967 1.00 86.50 106 GLN A O 1
ATOM 877 N N . GLN A 1 107 ? 23.341 -1.945 -29.866 1.00 81.25 107 GLN A N 1
ATOM 878 C CA . GLN A 1 107 ? 22.380 -0.951 -29.373 1.00 81.25 107 GLN A CA 1
ATOM 879 C C . GLN A 1 107 ? 20.955 -1.507 -29.275 1.00 81.25 107 GLN A C 1
ATOM 881 O O . GLN A 1 107 ? 20.226 -1.123 -28.361 1.00 81.25 107 GLN A O 1
ATOM 886 N N . VAL A 1 108 ? 20.562 -2.416 -30.173 1.00 85.62 108 VAL A N 1
ATOM 887 C CA . VAL A 1 108 ? 19.273 -3.127 -30.105 1.00 85.62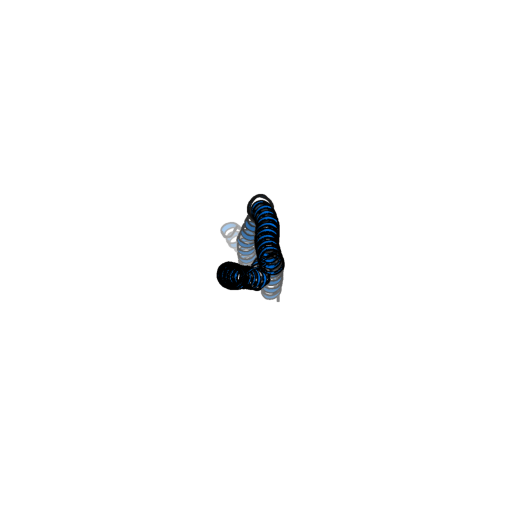 108 VAL A CA 1
ATOM 888 C C . VAL A 1 108 ? 19.213 -4.009 -28.858 1.00 85.62 108 VAL A C 1
ATOM 890 O O . VAL A 1 108 ? 18.263 -3.903 -28.089 1.00 85.62 108 VAL A O 1
ATOM 893 N N . GLU A 1 109 ? 20.253 -4.801 -28.594 1.00 86.69 109 GLU A N 1
ATOM 894 C CA . GLU A 1 109 ? 20.331 -5.6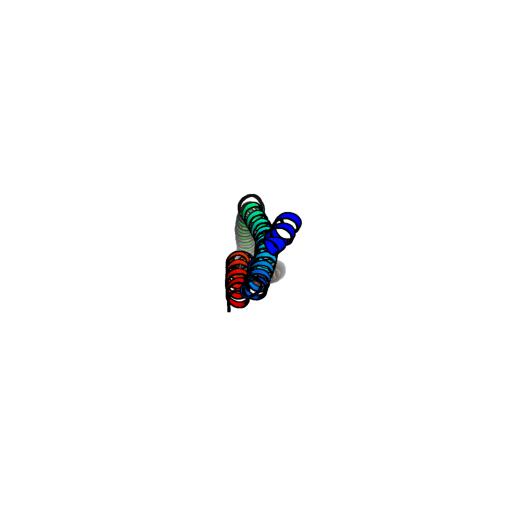48 -27.393 1.00 86.69 109 GLU A CA 1
ATOM 895 C C . GLU A 1 109 ? 20.280 -4.816 -26.106 1.00 86.69 109 GLU A C 1
ATOM 897 O O . GLU A 1 109 ? 19.513 -5.114 -25.187 1.00 86.69 109 GLU A O 1
ATOM 902 N N . HIS A 1 110 ? 21.030 -3.711 -26.058 1.00 78.25 110 HIS A N 1
ATOM 903 C CA . HIS A 1 110 ? 20.980 -2.794 -24.924 1.00 78.25 110 HIS A CA 1
ATOM 904 C C . HIS A 1 110 ? 19.585 -2.166 -24.750 1.00 78.25 110 HIS A C 1
ATOM 906 O O . HIS A 1 110 ? 19.110 -2.022 -23.622 1.00 78.25 110 HIS A O 1
ATOM 912 N N . PHE A 1 111 ? 18.902 -1.798 -25.838 1.00 75.88 111 PHE A N 1
ATOM 913 C CA . PHE A 1 111 ? 17.535 -1.280 -25.782 1.00 75.88 111 PHE A CA 1
ATOM 914 C C . PHE A 1 111 ? 16.550 -2.322 -25.229 1.00 75.88 111 PHE A C 1
ATOM 916 O O . PHE A 1 111 ? 15.779 -2.002 -24.321 1.00 75.88 111 PHE A O 1
ATOM 923 N N . ASP A 1 112 ? 16.624 -3.571 -25.690 1.00 83.44 112 ASP A N 1
ATOM 924 C CA . ASP A 1 112 ? 15.772 -4.668 -25.218 1.00 83.44 112 ASP A CA 1
ATOM 925 C C . ASP A 1 112 ? 15.985 -4.973 -23.728 1.00 83.44 112 ASP A C 1
ATOM 927 O O . ASP A 1 112 ? 15.024 -5.170 -22.975 1.00 83.44 112 ASP A O 1
ATOM 931 N N . GLU A 1 113 ? 17.228 -4.935 -23.243 1.00 82.62 113 GLU A N 1
ATOM 932 C CA . GLU A 1 113 ? 17.508 -5.055 -21.811 1.00 82.62 113 GLU A CA 1
ATOM 933 C C . GLU A 1 113 ? 16.854 -3.942 -20.984 1.00 82.62 113 GLU A C 1
ATOM 935 O O . GLU A 1 113 ? 16.328 -4.200 -19.894 1.00 82.62 113 GLU A O 1
ATOM 940 N N . GLN A 1 114 ? 16.896 -2.697 -21.468 1.00 74.44 114 GLN A N 1
ATOM 941 C CA . GLN A 1 114 ? 16.259 -1.576 -20.777 1.00 74.44 114 GLN A CA 1
ATOM 942 C C . GLN A 1 114 ? 14.731 -1.712 -20.799 1.00 74.44 114 GLN A C 1
ATOM 944 O O . GLN A 1 114 ? 14.104 -1.493 -19.763 1.00 74.44 114 GLN A O 1
ATOM 949 N N . CYS A 1 115 ? 14.134 -2.156 -21.911 1.00 75.38 115 CYS A N 1
ATOM 950 C CA . CYS A 1 115 ? 12.703 -2.469 -21.994 1.00 75.38 115 CYS A CA 1
ATOM 951 C C . CYS A 1 115 ? 12.285 -3.488 -20.929 1.00 75.38 115 CYS A C 1
ATOM 953 O O . CYS A 1 115 ? 11.349 -3.247 -20.168 1.00 75.38 115 CYS A O 1
ATOM 955 N N . ASN A 1 116 ? 13.026 -4.591 -20.813 1.00 81.44 116 ASN A N 1
ATOM 956 C CA . ASN A 1 116 ? 12.738 -5.643 -19.839 1.00 81.44 116 ASN A CA 1
ATOM 957 C C . ASN A 1 116 ? 12.838 -5.152 -18.388 1.00 81.44 116 ASN A C 1
ATOM 959 O O . ASN A 1 116 ? 12.024 -5.533 -17.545 1.00 81.44 116 ASN A O 1
ATOM 963 N N . LYS A 1 117 ? 13.809 -4.283 -18.079 1.00 75.38 117 LYS A N 1
ATOM 964 C CA . LYS A 1 117 ? 13.925 -3.657 -16.750 1.00 75.38 117 LYS A CA 1
ATOM 965 C C . LYS A 1 117 ? 12.709 -2.779 -16.44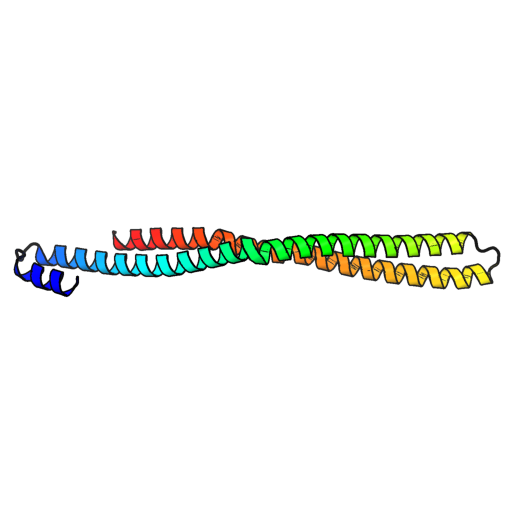9 1.00 75.38 117 LYS A C 1
ATOM 967 O O . LYS A 1 117 ? 12.152 -2.868 -15.359 1.00 75.38 117 LYS A O 1
ATOM 972 N N . VAL A 1 118 ? 12.271 -1.973 -17.416 1.00 72.50 118 VAL A N 1
ATOM 973 C CA . VAL A 1 118 ? 11.096 -1.100 -17.273 1.00 72.50 118 VAL A CA 1
ATOM 974 C C . VAL A 1 118 ? 9.814 -1.907 -17.073 1.00 72.50 118 VAL A C 1
ATOM 976 O O . VAL A 1 118 ? 9.031 -1.572 -16.188 1.00 72.50 118 VAL A O 1
ATOM 979 N N . ILE A 1 119 ? 9.621 -2.985 -17.836 1.00 79.44 119 ILE A N 1
ATOM 980 C CA . ILE A 1 119 ? 8.453 -3.870 -17.711 1.00 79.44 119 ILE A CA 1
ATOM 981 C C . ILE A 1 119 ? 8.360 -4.448 -16.296 1.00 79.44 119 ILE A C 1
ATOM 983 O O . ILE A 1 119 ? 7.329 -4.280 -15.652 1.00 79.44 119 ILE A O 1
ATOM 987 N N . LYS A 1 120 ? 9.447 -5.021 -15.763 1.00 78.50 120 LYS A N 1
ATOM 988 C CA . LYS A 1 120 ? 9.466 -5.580 -14.397 1.00 78.50 120 LYS A CA 1
ATOM 989 C C . LYS A 1 120 ? 9.068 -4.558 -13.336 1.00 78.50 120 LYS A C 1
ATOM 991 O O . LYS A 1 120 ? 8.280 -4.838 -12.441 1.00 78.50 120 LYS A O 1
ATOM 996 N N . LEU A 1 121 ? 9.582 -3.340 -13.456 1.00 69.12 121 LEU A N 1
ATOM 997 C CA . LEU A 1 121 ? 9.278 -2.274 -12.506 1.00 69.12 121 LEU A CA 1
ATOM 998 C C . LEU A 1 121 ? 7.814 -1.801 -12.609 1.00 69.12 121 LEU A C 1
ATOM 1000 O O . LEU A 1 121 ? 7.194 -1.462 -11.600 1.00 69.12 121 LEU A O 1
ATOM 1004 N N . LEU A 1 122 ? 7.233 -1.814 -13.814 1.00 71.88 122 LEU A N 1
ATOM 1005 C CA . LEU A 1 122 ? 5.801 -1.567 -14.020 1.00 71.88 122 LEU A CA 1
ATOM 1006 C C . LEU A 1 122 ? 4.928 -2.701 -13.458 1.00 71.88 122 LEU A C 1
ATOM 1008 O O . LEU A 1 122 ? 3.836 -2.426 -12.960 1.00 71.88 122 LEU A O 1
ATOM 1012 N N . GLU A 1 123 ? 5.403 -3.946 -13.490 1.00 80.38 123 GLU A N 1
ATOM 1013 C CA . GLU A 1 123 ? 4.723 -5.112 -12.907 1.00 80.38 123 GLU A CA 1
ATOM 1014 C C . GLU A 1 123 ? 4.731 -5.106 -11.368 1.00 80.38 123 GLU A C 1
ATOM 1016 O O . GLU A 1 123 ? 3.783 -5.584 -10.743 1.00 80.38 123 GLU A O 1
ATOM 1021 N N . GLU A 1 124 ? 5.755 -4.528 -10.734 1.00 73.44 124 GLU A N 1
ATOM 1022 C CA . GLU A 1 124 ? 5.861 -4.432 -9.268 1.00 73.44 124 GLU A CA 1
ATOM 1023 C C . GLU A 1 124 ? 4.980 -3.317 -8.664 1.00 73.44 124 GLU A C 1
ATOM 1025 O O . GLU A 1 124 ? 4.505 -3.420 -7.527 1.00 73.44 124 GLU A O 1
ATOM 1030 N N . LEU A 1 125 ? 4.696 -2.263 -9.432 1.00 67.88 125 LEU A N 1
ATOM 1031 C CA . LEU A 1 125 ? 3.915 -1.088 -9.015 1.00 67.88 125 LEU A CA 1
ATOM 1032 C C . LEU A 1 125 ? 2.526 -1.413 -8.409 1.00 67.88 125 LEU A C 1
ATOM 1034 O O . LEU A 1 125 ? 2.179 -0.852 -7.361 1.00 67.88 125 LEU A O 1
ATOM 1038 N N . PRO A 1 126 ? 1.709 -2.310 -8.997 1.00 76.69 126 PRO A N 1
ATOM 1039 C CA . PRO A 1 126 ? 0.434 -2.737 -8.418 1.00 76.69 126 PRO A CA 1
ATOM 1040 C C . PRO A 1 126 ? 0.560 -3.393 -7.037 1.00 76.69 126 PRO A C 1
ATOM 1042 O O . PRO A 1 126 ? -0.302 -3.178 -6.180 1.00 76.69 126 PRO A O 1
ATOM 1045 N N . SER A 1 127 ? 1.625 -4.165 -6.796 1.00 74.06 127 SER A N 1
ATOM 1046 C CA . SER A 1 127 ? 1.871 -4.826 -5.505 1.00 74.06 127 SER A CA 1
ATOM 1047 C C . SER A 1 127 ? 2.096 -3.794 -4.401 1.00 74.06 127 SER A C 1
ATOM 1049 O O . SER A 1 127 ? 1.419 -3.815 -3.368 1.00 74.06 127 SER A O 1
ATOM 1051 N N . ILE A 1 128 ? 2.951 -2.807 -4.681 1.00 67.94 128 ILE A N 1
ATOM 1052 C CA . ILE A 1 128 ? 3.242 -1.680 -3.786 1.00 67.94 128 ILE A CA 1
ATOM 1053 C C . ILE A 1 128 ? 1.954 -0.902 -3.477 1.00 67.94 128 ILE A C 1
ATOM 1055 O O . ILE A 1 128 ? 1.619 -0.658 -2.317 1.00 67.94 128 ILE A O 1
ATOM 1059 N N . LYS A 1 129 ? 1.154 -0.590 -4.506 1.00 70.06 129 LYS A N 1
ATOM 1060 C CA . LYS A 1 129 ? -0.143 0.085 -4.338 1.00 70.06 129 LYS A CA 1
ATOM 1061 C C . LYS A 1 129 ? -1.108 -0.713 -3.452 1.00 70.06 129 LYS A C 1
ATOM 1063 O O . LYS A 1 129 ? -1.818 -0.132 -2.631 1.00 70.06 129 LYS A O 1
ATOM 1068 N N . THR A 1 130 ? -1.143 -2.034 -3.611 1.00 76.50 130 THR A N 1
ATOM 1069 C CA . THR A 1 130 ? -2.037 -2.919 -2.850 1.00 76.50 130 THR A CA 1
ATOM 1070 C C . THR A 1 130 ? -1.637 -2.993 -1.378 1.00 76.50 130 THR A C 1
ATOM 1072 O O . THR A 1 130 ? -2.512 -2.953 -0.511 1.00 76.50 130 THR A O 1
ATOM 1075 N N . ALA A 1 131 ? -0.334 -3.047 -1.083 1.00 70.06 131 ALA A N 1
ATOM 1076 C CA . ALA A 1 131 ? 0.174 -2.995 0.286 1.00 70.06 131 ALA A CA 1
ATOM 1077 C C . ALA A 1 131 ? -0.283 -1.710 0.998 1.00 70.06 131 ALA A C 1
ATOM 1079 O O . ALA A 1 131 ? -0.907 -1.782 2.054 1.00 70.06 131 ALA A O 1
ATOM 1080 N N . HIS A 1 132 ? -0.114 -0.550 0.362 1.00 67.00 132 HIS A N 1
ATOM 1081 C CA . HIS A 1 132 ? -0.538 0.731 0.939 1.00 67.00 132 HIS A CA 1
ATOM 1082 C C . HIS A 1 132 ? -2.064 0.883 1.040 1.00 67.00 132 HIS A C 1
ATOM 1084 O O . HIS A 1 132 ? -2.581 1.477 1.986 1.00 67.00 132 HIS A O 1
ATOM 1090 N N . SER A 1 133 ? -2.820 0.307 0.099 1.00 71.00 133 SER A N 1
ATOM 1091 C CA . SER A 1 133 ? -4.284 0.293 0.182 1.00 71.00 133 SER A CA 1
ATOM 1092 C C . SER A 1 133 ? -4.791 -0.503 1.389 1.00 71.00 133 SER A C 1
ATOM 1094 O O . SER A 1 133 ? -5.823 -0.138 1.956 1.00 71.00 133 SER A O 1
ATOM 1096 N N . LYS A 1 134 ? -4.096 -1.574 1.797 1.00 72.88 134 LYS A N 1
ATOM 1097 C CA . LYS A 1 134 ? -4.460 -2.331 3.005 1.00 72.88 134 LYS A CA 1
ATOM 1098 C C . LYS A 1 134 ? -4.343 -1.468 4.259 1.00 72.88 134 LYS A C 1
ATOM 1100 O O . LYS A 1 134 ? -5.271 -1.473 5.070 1.00 72.88 134 LYS A O 1
ATOM 1105 N N . ASP A 1 135 ? -3.288 -0.666 4.369 1.00 68.44 135 ASP A N 1
ATOM 1106 C CA . ASP A 1 135 ? -3.055 0.203 5.529 1.00 68.44 135 ASP A CA 1
ATOM 1107 C C . ASP A 1 135 ? -4.167 1.248 5.719 1.00 68.44 135 ASP A C 1
ATOM 1109 O O . ASP A 1 135 ? -4.560 1.552 6.848 1.00 68.44 135 ASP A O 1
ATOM 1113 N N . LEU A 1 136 ? -4.743 1.746 4.620 1.00 69.44 136 LEU A N 1
ATOM 1114 C CA . LEU A 1 136 ? -5.899 2.652 4.647 1.00 69.44 136 LEU A CA 1
ATOM 1115 C C . LEU A 1 136 ? -7.167 1.970 5.178 1.00 69.44 136 LEU A C 1
ATOM 1117 O O . LEU A 1 136 ? -7.939 2.569 5.928 1.00 69.44 136 LEU A O 1
ATOM 1121 N N . THR A 1 137 ? -7.383 0.704 4.820 1.00 81.12 137 THR A N 1
ATOM 1122 C CA . THR A 1 137 ? -8.573 -0.054 5.243 1.00 81.12 137 THR A CA 1
ATOM 1123 C C . THR A 1 137 ? -8.495 -0.575 6.680 1.00 81.12 137 THR A C 1
ATOM 1125 O O . THR A 1 137 ? -9.525 -0.873 7.292 1.00 81.12 137 THR A O 1
ATOM 1128 N N . GLU A 1 138 ? -7.292 -0.636 7.250 1.00 82.50 138 GLU A N 1
ATOM 1129 C CA . GLU A 1 138 ? -7.019 -1.211 8.567 1.00 82.50 138 GLU A CA 1
ATOM 1130 C C . GLU A 1 138 ? -7.701 -0.445 9.712 1.00 82.50 138 GLU A C 1
ATOM 1132 O O . GLU A 1 138 ? -8.217 -1.047 10.658 1.00 82.50 138 GLU A O 1
ATOM 1137 N N . LEU A 1 139 ? -7.786 0.887 9.607 1.00 81.38 139 LEU A N 1
ATOM 1138 C CA . LEU A 1 139 ? -8.500 1.715 10.583 1.00 81.38 139 LEU A CA 1
ATOM 1139 C C . LEU A 1 139 ? -9.997 1.371 10.616 1.00 81.38 139 LEU A C 1
ATOM 1141 O O . LEU A 1 139 ? -10.585 1.201 11.689 1.00 81.38 139 LEU A O 1
ATOM 1145 N N . THR A 1 140 ? -10.603 1.246 9.437 1.00 83.44 140 THR A N 1
ATOM 1146 C CA . THR A 1 140 ? -12.021 0.910 9.271 1.00 83.44 140 THR A CA 1
ATOM 1147 C C . THR A 1 140 ? -12.300 -0.502 9.779 1.00 83.44 140 THR A C 1
ATOM 1149 O O . THR A 1 140 ? -13.280 -0.720 10.497 1.00 83.44 140 THR A O 1
ATOM 1152 N N . ARG A 1 141 ? -11.395 -1.449 9.495 1.00 88.06 141 ARG A N 1
ATOM 1153 C CA . ARG A 1 141 ? -11.444 -2.823 10.013 1.00 88.06 141 ARG A CA 1
ATOM 1154 C C . ARG A 1 14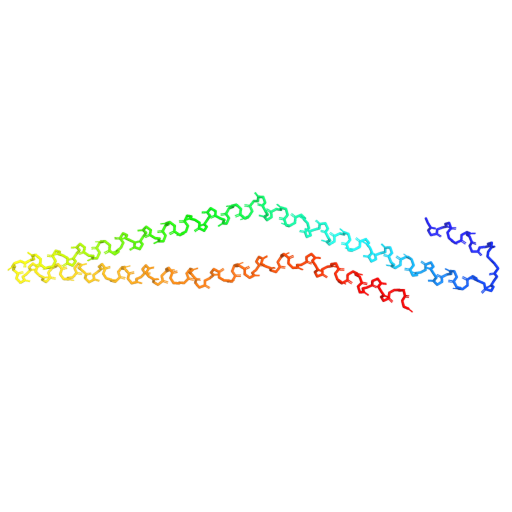1 ? -11.405 -2.851 11.541 1.00 88.06 141 ARG A C 1
ATOM 1156 O O . ARG A 1 141 ? -12.307 -3.419 12.156 1.00 88.06 141 ARG A O 1
ATOM 1163 N N . CYS A 1 142 ? -10.432 -2.173 12.152 1.00 87.00 142 CYS A N 1
ATOM 1164 C CA . CYS A 1 142 ? -10.309 -2.079 13.608 1.00 87.00 142 CYS A CA 1
ATOM 1165 C C . CYS A 1 142 ? -11.566 -1.478 14.256 1.00 87.00 142 CYS A C 1
ATOM 1167 O O . CYS A 1 142 ? -11.997 -1.938 15.314 1.00 87.00 142 CYS A O 1
ATOM 1169 N N . SER A 1 143 ? -12.171 -0.461 13.632 1.00 87.25 143 SER A N 1
ATOM 1170 C CA . SER A 1 143 ? -13.413 0.143 14.130 1.00 87.25 143 SER A CA 1
ATOM 1171 C C . SER A 1 143 ? -14.583 -0.835 14.069 1.00 87.25 143 SER A C 1
ATOM 1173 O O . SER A 1 143 ? -15.321 -0.976 15.043 1.00 87.25 143 SER A O 1
ATOM 1175 N N . ARG A 1 144 ? -14.739 -1.550 12.950 1.00 90.44 144 ARG A N 1
ATOM 1176 C CA . ARG A 1 144 ? -15.788 -2.563 12.786 1.00 90.44 144 ARG A CA 1
ATOM 1177 C C . ARG A 1 144 ? -15.663 -3.675 13.827 1.00 90.44 144 ARG A C 1
ATOM 1179 O O . ARG A 1 144 ? -16.653 -4.023 14.462 1.00 90.44 144 ARG A O 1
ATOM 1186 N N . GLU A 1 145 ? -14.460 -4.205 14.024 1.00 90.94 145 GLU A N 1
ATOM 1187 C CA . GLU A 1 145 ? -14.195 -5.259 15.012 1.00 90.94 145 GLU A CA 1
ATOM 1188 C C . GLU A 1 145 ? -14.521 -4.811 16.435 1.00 90.94 145 GLU A C 1
ATOM 1190 O O . GLU A 1 145 ? -15.142 -5.563 17.184 1.00 90.94 145 GLU A O 1
ATOM 1195 N N . TYR A 1 146 ? -14.184 -3.569 16.788 1.00 90.50 146 TYR A N 1
ATOM 1196 C CA . TYR A 1 146 ? -14.563 -2.992 18.074 1.00 90.50 146 TYR A CA 1
ATOM 1197 C C . TYR A 1 146 ? -16.083 -2.926 18.258 1.00 90.50 146 TYR A C 1
ATOM 1199 O O . TYR A 1 146 ? -16.588 -3.348 19.296 1.00 90.50 146 TYR A O 1
ATOM 1207 N N . HIS A 1 147 ? -16.827 -2.432 17.263 1.00 91.00 147 HIS A N 1
ATOM 1208 C CA . HIS A 1 147 ? -18.285 -2.332 17.370 1.00 91.00 147 HIS A CA 1
ATOM 1209 C C . HIS A 1 147 ? -18.961 -3.704 17.459 1.00 91.00 147 HIS A C 1
ATOM 1211 O O . HIS A 1 147 ? -19.894 -3.862 18.242 1.00 91.00 147 HIS A O 1
ATOM 1217 N N . LEU A 1 148 ? -18.466 -4.705 16.724 1.00 92.56 148 LEU A N 1
ATOM 1218 C CA . LEU A 1 148 ? -18.957 -6.084 16.820 1.00 92.56 148 LEU A CA 1
ATOM 1219 C C . LEU A 1 148 ? -18.655 -6.707 18.189 1.00 92.56 148 LEU A C 1
ATOM 1221 O O . LEU A 1 148 ? -19.536 -7.326 18.783 1.00 92.56 148 LEU A O 1
ATOM 1225 N N . ALA A 1 149 ? -17.443 -6.508 18.714 1.00 90.38 149 ALA A N 1
ATOM 1226 C CA . ALA A 1 149 ? -17.061 -6.991 20.037 1.00 90.38 149 ALA A CA 1
ATOM 1227 C C . ALA A 1 149 ? -17.879 -6.316 21.148 1.00 90.38 149 ALA A C 1
ATOM 1229 O O . ALA A 1 149 ? -18.343 -6.988 22.063 1.00 90.38 149 ALA A O 1
ATOM 1230 N N . MET A 1 150 ? -18.121 -5.006 21.044 1.00 88.81 150 MET A N 1
ATOM 1231 C CA . MET A 1 150 ? -19.001 -4.288 21.967 1.00 88.81 150 MET A CA 1
ATOM 1232 C C . MET A 1 150 ? -20.433 -4.811 21.890 1.00 88.81 150 MET A C 1
ATOM 1234 O O . MET A 1 150 ? -21.013 -5.098 22.927 1.00 88.81 150 MET A O 1
ATOM 1238 N N . LEU A 1 151 ? -20.989 -5.005 20.691 1.00 91.38 151 LEU A N 1
ATOM 1239 C CA . LEU A 1 151 ? -22.332 -5.568 20.525 1.00 91.38 151 LEU A CA 1
ATOM 1240 C C . LEU A 1 151 ? -22.463 -6.934 21.221 1.00 91.38 151 LEU A C 1
ATOM 1242 O O . LEU A 1 151 ? -23.470 -7.191 21.867 1.00 91.38 151 LEU A O 1
ATOM 1246 N N . ALA A 1 152 ? -21.445 -7.792 21.117 1.00 90.75 152 ALA A N 1
ATOM 1247 C CA . ALA A 1 152 ? -21.440 -9.109 21.752 1.00 90.75 152 ALA A CA 1
ATOM 1248 C C . ALA A 1 152 ? -21.412 -9.055 23.290 1.00 90.75 152 ALA A C 1
ATOM 1250 O O . ALA A 1 152 ? -21.893 -9.983 23.926 1.00 90.75 152 ALA A O 1
ATOM 1251 N N . LEU A 1 153 ? -20.878 -7.984 23.888 1.00 87.69 153 LEU A N 1
ATOM 1252 C CA . LEU A 1 153 ? -20.854 -7.801 25.345 1.00 87.69 153 LEU A CA 1
ATOM 1253 C C . LEU A 1 153 ? -22.202 -7.348 25.920 1.00 87.69 153 LEU A C 1
ATOM 1255 O O . LEU A 1 153 ? -22.448 -7.552 27.105 1.00 87.69 153 LEU A O 1
ATOM 1259 N N . PHE A 1 154 ? -23.040 -6.707 25.102 1.00 82.94 154 PHE A N 1
ATOM 1260 C CA . PHE A 1 154 ? -24.351 -6.182 25.505 1.00 82.94 154 PHE A CA 1
ATOM 1261 C C . PHE A 1 154 ? -25.532 -7.041 25.021 1.00 82.94 154 PHE A C 1
ATOM 1263 O O . PHE A 1 154 ? -26.680 -6.644 25.217 1.00 82.94 154 PHE A O 1
ATOM 1270 N N . LYS A 1 155 ? -25.258 -8.189 24.390 1.00 73.94 155 LYS A N 1
ATOM 1271 C CA . LYS A 1 155 ? -26.244 -9.242 24.104 1.00 73.94 155 LYS A CA 1
ATOM 1272 C C . LYS A 1 155 ? -26.367 -10.188 25.294 1.00 73.94 155 LYS A C 1
ATOM 1274 O O . LYS A 1 155 ? -27.509 -10.607 25.571 1.00 73.94 155 LYS A O 1
#